Protein AF-A0A3P9B8Y7-F1 (afdb_monomer_lite)

pLDDT: mean 76.25, std 14.61, range [44.34, 95.0]

InterPro domains:
  IPR051838 Intracellular mono-ADP-ribosyltransferase ARTD/PARP [PTHR21328] (31-95)

Secondary structure (DSSP, 8-state):
------PPPPHHHHHHHHHHHHHHHHHTS---SS---S-EEEEEEEEE--S--EEETTEEE-S-GGGEEEEEEEEETTBPPPTT--TTSHHHHHHHT-

Sequence (98 aa):
MGKGQYKIPTREELLQKYNRINQIKQEQVGEGRFLQSTNLNCVALCEITSKNLQKHGNIWVCPVSDHVCTRFLFYENGQVGDIDINTQEDKIQQEISR

Foldseek 3Di:
DDDDDDDDDDPVRVVVVVVVVVVVVVCVVDPPLDDDDPDKDKDKDKDFQDPPWDDDPPDTDDPDPVRIDIDIDIDDPPDDHDPPDDCPDPVNVVVVVD

Radius of gyration: 26.09 Å; chains: 1; bounding box: 65×40×56 Å

Organism: NCBI:txid106582

Structure (mmCIF, N/CA/C/O backbone):
data_AF-A0A3P9B8Y7-F1
#
_entry.id   AF-A0A3P9B8Y7-F1
#
loop_
_atom_site.group_PDB
_atom_site.id
_atom_site.type_symbol
_atom_site.label_atom_id
_atom_site.label_alt_id
_atom_site.label_comp_id
_atom_site.label_asym_id
_atom_site.label_entity_id
_atom_site.label_seq_id
_atom_site.pdbx_PDB_ins_code
_atom_site.Cartn_x
_atom_site.Cartn_y
_atom_site.Cartn_z
_atom_site.occupancy
_atom_site.B_iso_or_equiv
_atom_site.auth_seq_id
_atom_site.auth_comp_id
_atom_site.auth_asym_id
_atom_site.auth_atom_id
_atom_site.pdbx_PDB_model_num
ATOM 1 N N . MET A 1 1 ? -51.010 -26.046 36.520 1.00 44.34 1 MET A N 1
ATOM 2 C CA . MET A 1 1 ? -49.795 -25.413 35.953 1.00 44.34 1 MET A CA 1
ATOM 3 C C . MET A 1 1 ? -50.246 -24.319 34.988 1.00 44.34 1 MET A C 1
ATOM 5 O O . MET A 1 1 ? -51.101 -24.631 34.182 1.00 44.34 1 MET A O 1
ATOM 9 N N . GLY A 1 2 ? -49.843 -23.051 35.000 1.00 49.28 2 GLY A N 1
ATOM 10 C CA . GLY A 1 2 ? -49.109 -22.223 35.954 1.00 49.28 2 GLY A CA 1
ATOM 11 C C . GLY A 1 2 ? -49.649 -20.785 35.839 1.00 49.28 2 GLY A C 1
ATOM 12 O O . GLY A 1 2 ? -50.082 -20.365 34.769 1.00 49.28 2 GLY A O 1
ATOM 13 N N . LYS A 1 3 ? -49.693 -20.049 36.951 1.00 48.53 3 LYS A N 1
ATOM 14 C CA . LYS A 1 3 ? -50.126 -18.645 36.983 1.00 48.53 3 LYS A CA 1
ATOM 15 C C . LYS A 1 3 ? -48.883 -17.762 36.865 1.00 48.53 3 LYS A C 1
ATOM 17 O O . LYS A 1 3 ? -48.214 -17.524 37.864 1.00 48.53 3 LYS A O 1
ATOM 22 N N . GLY A 1 4 ? -48.548 -17.323 35.653 1.00 54.62 4 GLY A N 1
ATOM 23 C CA . GLY A 1 4 ? -47.495 -16.328 35.441 1.00 54.62 4 GLY A CA 1
ATOM 24 C C . GLY A 1 4 ? -47.990 -14.950 35.874 1.00 54.62 4 GLY A C 1
ATOM 25 O O . GLY A 1 4 ? -48.789 -14.336 35.174 1.00 54.62 4 GLY A O 1
ATOM 26 N N . GLN A 1 5 ? -47.562 -14.474 37.042 1.00 59.06 5 GLN A N 1
ATOM 27 C CA . GLN A 1 5 ? -47.795 -13.091 37.456 1.00 59.06 5 GLN A CA 1
ATOM 28 C C . GLN A 1 5 ? -46.799 -12.184 36.725 1.00 59.06 5 GLN A C 1
ATOM 30 O O . GLN A 1 5 ? -45.626 -12.130 37.088 1.00 59.06 5 GLN A O 1
ATOM 35 N N . TYR A 1 6 ? -47.257 -11.465 35.699 1.00 55.56 6 TYR A N 1
ATOM 36 C CA . TYR A 1 6 ? -46.481 -10.376 35.107 1.00 55.56 6 TYR A CA 1
ATOM 37 C C . TYR A 1 6 ? -46.591 -9.144 36.009 1.00 55.56 6 TYR A C 1
ATOM 39 O O . TYR A 1 6 ? -47.658 -8.542 36.126 1.00 55.56 6 TYR A O 1
ATOM 47 N N . LYS A 1 7 ? -45.490 -8.784 36.676 1.00 73.31 7 LYS A N 1
ATOM 48 C CA . LYS A 1 7 ? -45.377 -7.515 37.403 1.00 73.31 7 LYS A CA 1
ATOM 49 C C . LYS A 1 7 ? -45.088 -6.395 36.406 1.00 73.31 7 LYS A C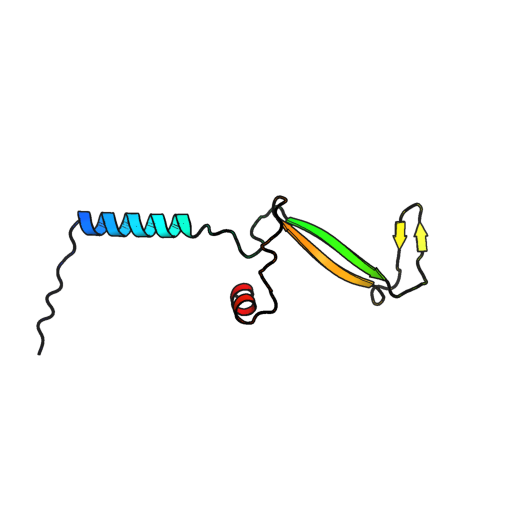 1
ATOM 51 O O . LYS A 1 7 ? -44.176 -6.521 35.592 1.00 73.31 7 LYS A O 1
ATOM 56 N N . ILE A 1 8 ? -45.877 -5.325 36.469 1.00 71.94 8 ILE A N 1
ATOM 57 C CA . ILE A 1 8 ? -45.688 -4.129 35.644 1.00 71.94 8 ILE A CA 1
ATOM 58 C C . ILE A 1 8 ? -44.547 -3.310 36.270 1.00 71.94 8 ILE A C 1
ATOM 60 O O . ILE A 1 8 ? -44.667 -2.957 37.445 1.00 71.94 8 ILE A O 1
ATOM 64 N N . PRO A 1 9 ? -43.455 -3.033 35.534 1.00 76.12 9 PRO A N 1
ATOM 65 C CA . PRO A 1 9 ? -42.334 -2.246 36.044 1.00 76.12 9 PRO A CA 1
ATOM 66 C C . PRO A 1 9 ? -42.747 -0.812 36.378 1.00 76.12 9 PRO A C 1
ATOM 68 O O . PRO A 1 9 ? -43.599 -0.233 35.693 1.00 76.12 9 PRO A O 1
ATOM 71 N N . THR A 1 10 ? -42.128 -0.219 37.395 1.00 83.50 10 THR A N 1
ATOM 72 C CA . THR A 1 10 ? -42.406 1.174 37.769 1.00 83.50 10 THR A CA 1
ATOM 73 C C . THR A 1 10 ? -41.716 2.167 36.833 1.00 83.50 10 THR A C 1
ATOM 75 O O . THR A 1 10 ? -40.796 1.842 36.077 1.00 83.50 10 THR A O 1
ATOM 78 N N . ARG A 1 11 ? -42.162 3.427 36.876 1.00 79.06 11 ARG A N 1
ATOM 79 C CA . ARG A 1 11 ? -41.585 4.509 36.071 1.00 79.06 11 ARG A CA 1
ATOM 80 C C . ARG A 1 11 ? -40.093 4.695 36.363 1.00 79.06 11 ARG A C 1
ATOM 82 O O . ARG A 1 11 ? -39.331 4.936 35.429 1.00 79.06 11 ARG A O 1
ATOM 89 N N . GLU A 1 12 ? -39.669 4.561 37.619 1.00 85.12 12 GLU A N 1
ATOM 90 C CA . GLU A 1 12 ? -38.258 4.676 38.005 1.00 85.12 12 GLU A CA 1
ATOM 91 C C . GLU A 1 12 ? -37.410 3.542 37.412 1.00 85.12 12 GLU A C 1
ATOM 93 O O . GLU A 1 12 ? -36.323 3.797 36.892 1.00 85.12 12 GLU A O 1
ATOM 98 N N . GLU A 1 13 ? -37.924 2.308 37.416 1.00 81.69 13 GLU A N 1
ATOM 99 C CA . GLU A 1 13 ? -37.251 1.143 36.825 1.00 81.69 13 GLU A CA 1
ATOM 100 C C . GLU A 1 13 ? -37.093 1.294 35.307 1.00 81.69 13 GLU A C 1
ATOM 102 O O . GLU A 1 13 ? -36.042 0.978 34.739 1.00 81.69 13 GLU A O 1
ATOM 107 N N . LEU A 1 14 ? -38.117 1.833 34.640 1.00 81.06 14 LEU A N 1
ATOM 108 C CA . LEU A 1 14 ? -38.065 2.128 33.209 1.00 81.06 14 LEU A CA 1
ATOM 109 C C . LEU A 1 14 ? -37.033 3.217 32.893 1.00 81.06 14 LEU A C 1
ATOM 111 O O . LEU A 1 14 ? -36.262 3.061 31.946 1.00 81.06 14 LEU A O 1
ATOM 115 N N . LEU A 1 15 ? -36.973 4.282 33.697 1.00 79.19 15 LEU A N 1
ATOM 116 C CA . LEU A 1 15 ? -36.001 5.366 33.530 1.00 79.19 15 LEU A CA 1
ATOM 117 C C . LEU A 1 15 ? -34.561 4.889 33.766 1.00 79.19 15 LEU A C 1
ATOM 119 O O . LEU A 1 15 ? -33.676 5.216 32.975 1.00 79.19 15 LEU A O 1
ATOM 123 N N . GLN A 1 16 ? -34.321 4.065 34.790 1.00 81.00 16 GLN A N 1
ATOM 124 C CA . GLN A 1 16 ? -33.007 3.452 35.018 1.00 81.00 16 GLN A CA 1
ATOM 125 C C . GLN A 1 16 ? -32.589 2.554 33.852 1.00 81.00 16 GLN A C 1
ATOM 127 O O . GLN A 1 16 ? -31.448 2.628 33.390 1.00 81.00 16 GLN A O 1
ATOM 132 N N . LYS A 1 17 ? -33.515 1.743 33.330 1.00 77.75 17 LYS A N 1
ATOM 133 C CA . LYS A 1 17 ? -33.256 0.894 32.163 1.00 77.75 17 LYS A CA 1
ATOM 134 C C . LYS A 1 17 ? -32.917 1.727 30.925 1.00 77.75 17 LYS A C 1
ATOM 136 O O . LYS A 1 17 ? -31.985 1.382 30.204 1.00 77.75 17 LYS A O 1
ATOM 141 N N . TYR A 1 18 ? -33.628 2.831 30.702 1.00 72.62 18 TYR A N 1
ATOM 142 C CA . TYR A 1 18 ? -33.393 3.721 29.564 1.00 72.62 18 TYR A CA 1
ATOM 143 C C . TYR A 1 18 ? -32.038 4.437 29.657 1.00 72.62 18 TYR A C 1
ATOM 145 O O . TYR A 1 18 ? -31.281 4.460 28.688 1.00 72.62 18 TYR A O 1
ATOM 153 N N . ASN A 1 19 ? -31.683 4.942 30.842 1.00 74.75 19 ASN A N 1
ATOM 154 C CA . ASN A 1 19 ? -30.382 5.569 31.084 1.00 74.75 19 ASN A CA 1
ATOM 155 C C . ASN A 1 19 ? -29.225 4.584 30.883 1.00 74.75 19 ASN A C 1
ATOM 157 O O . ASN A 1 19 ? -28.219 4.939 30.272 1.00 74.75 19 ASN A O 1
ATOM 161 N N . ARG A 1 20 ? -29.401 3.325 31.301 1.00 69.94 20 ARG A N 1
ATOM 162 C CA . ARG A 1 20 ? -28.419 2.261 31.062 1.00 69.94 20 ARG A CA 1
ATOM 163 C C . ARG A 1 20 ? -28.237 1.964 29.571 1.00 69.94 20 ARG A C 1
ATOM 165 O O . ARG A 1 20 ? -27.113 1.800 29.120 1.00 69.94 20 ARG A O 1
ATOM 172 N N . ILE A 1 21 ? -29.320 1.939 28.790 1.00 67.06 21 ILE A N 1
ATOM 173 C CA . ILE A 1 21 ? -29.258 1.742 27.329 1.00 67.06 21 ILE A CA 1
ATOM 174 C C . ILE A 1 21 ? -28.527 2.905 26.644 1.00 67.06 21 ILE A C 1
ATOM 176 O O . ILE A 1 21 ? -27.749 2.678 25.721 1.00 67.06 21 ILE A O 1
ATOM 180 N N . ASN A 1 22 ? -28.748 4.140 27.098 1.00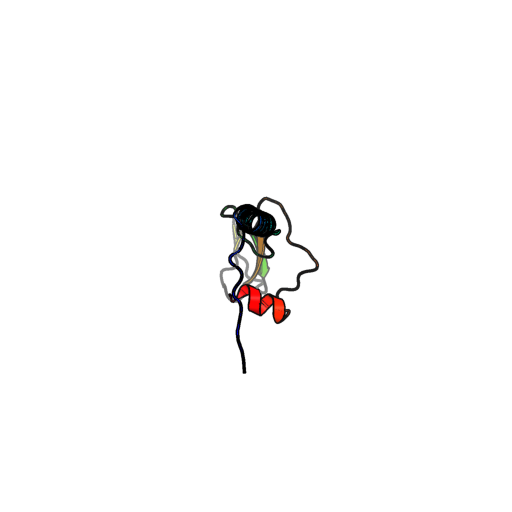 61.34 22 ASN A N 1
ATOM 181 C CA . ASN A 1 22 ? -28.076 5.315 26.544 1.00 61.34 22 ASN A CA 1
ATOM 182 C C . ASN A 1 22 ? -26.578 5.350 26.882 1.00 61.34 22 ASN A C 1
ATOM 184 O O . ASN A 1 22 ? -25.786 5.698 26.012 1.00 61.34 22 ASN A O 1
ATOM 188 N N . GLN A 1 23 ? -26.186 4.930 28.090 1.00 58.69 23 GLN A N 1
ATOM 189 C CA . GLN A 1 23 ? -24.774 4.770 28.463 1.00 58.69 23 GLN A CA 1
ATOM 190 C C . GLN A 1 23 ? -24.086 3.692 27.617 1.00 58.69 23 GLN A C 1
ATOM 192 O O . GLN A 1 23 ? -23.030 3.953 27.055 1.00 58.69 23 GLN A O 1
ATOM 197 N N . ILE A 1 24 ? -24.734 2.539 27.405 1.00 58.69 24 ILE A N 1
ATOM 198 C CA . ILE A 1 24 ? -24.208 1.474 26.530 1.00 58.69 24 ILE A CA 1
ATOM 199 C C . ILE A 1 24 ? -24.059 1.965 25.080 1.00 58.69 24 ILE A C 1
ATOM 201 O O . ILE A 1 24 ? -23.101 1.609 24.405 1.00 58.69 24 ILE A O 1
ATOM 205 N N . LYS A 1 25 ? -24.980 2.804 24.585 1.00 54.97 25 LYS A N 1
ATOM 206 C CA . LYS A 1 25 ? -24.869 3.406 23.245 1.00 54.97 25 LYS A CA 1
ATOM 207 C C . LYS A 1 25 ? -23.748 4.440 23.137 1.00 54.97 25 LYS A C 1
ATOM 209 O O . LYS A 1 25 ? -23.160 4.556 22.070 1.00 54.97 25 LYS A O 1
ATOM 214 N N . GLN A 1 26 ? -23.471 5.189 24.204 1.00 52.44 26 GLN A N 1
ATOM 215 C CA . GLN A 1 26 ? -22.360 6.146 24.232 1.00 52.44 26 GLN A CA 1
ATOM 216 C C . GLN A 1 26 ? -21.003 5.440 24.341 1.00 52.44 26 GLN A C 1
ATOM 218 O O . GLN A 1 26 ? -20.066 5.852 23.669 1.00 52.44 26 GLN A O 1
ATOM 223 N N . GLU A 1 27 ? -20.912 4.340 25.092 1.00 49.69 27 GLU A N 1
ATOM 224 C CA . GLU A 1 27 ? -19.707 3.495 25.160 1.00 49.69 27 GLU A CA 1
ATOM 225 C C . GLU A 1 27 ? -19.484 2.654 23.886 1.00 49.69 27 GLU A C 1
ATOM 227 O O . GLU A 1 27 ? -18.369 2.213 23.631 1.00 49.69 27 GLU A O 1
ATOM 232 N N . GLN A 1 28 ? -20.516 2.456 23.052 1.00 50.09 28 GLN A N 1
ATOM 233 C CA . GLN A 1 28 ? -20.401 1.786 21.748 1.00 50.09 28 GLN A CA 1
ATOM 234 C C . GLN A 1 28 ? -19.844 2.660 20.620 1.00 50.09 28 GLN A C 1
ATOM 236 O O . GLN A 1 28 ? -19.640 2.149 19.518 1.00 50.09 28 GLN A O 1
ATOM 241 N N . VAL A 1 29 ? -19.495 3.922 20.884 1.00 50.66 29 VAL A N 1
ATOM 242 C CA . VAL A 1 29 ? -18.470 4.608 20.079 1.00 50.66 29 VAL A CA 1
ATOM 243 C C . VAL A 1 29 ? -17.105 4.097 20.554 1.00 50.66 29 VAL A C 1
ATOM 245 O O . VAL A 1 29 ? -16.269 4.843 21.053 1.00 50.66 29 VAL A O 1
ATOM 248 N N . GLY A 1 30 ? -16.932 2.775 20.501 1.00 49.78 30 GLY A N 1
ATOM 249 C CA . GLY A 1 30 ? -15.649 2.141 20.743 1.00 49.78 30 GLY A CA 1
ATOM 250 C C . GLY A 1 30 ? -14.678 2.617 19.676 1.00 49.78 30 GLY A C 1
ATOM 251 O O . GLY A 1 30 ? -15.098 2.891 18.550 1.00 49.78 30 GLY A O 1
ATOM 252 N N . GLU A 1 31 ? -13.403 2.723 20.040 1.00 55.47 31 GLU A N 1
ATOM 253 C CA . GLU A 1 31 ? -12.306 2.900 19.092 1.00 55.47 31 GLU A CA 1
ATOM 254 C C . GLU A 1 31 ? -12.568 2.008 17.874 1.00 55.47 31 GLU A C 1
ATOM 256 O O . GLU A 1 31 ? -12.634 0.778 17.980 1.00 55.47 31 GLU A O 1
ATOM 261 N N . GLY A 1 32 ? -12.871 2.640 16.739 1.00 55.16 32 GLY A N 1
ATOM 262 C CA . GLY A 1 32 ? -13.241 1.932 15.529 1.00 55.16 32 GLY A CA 1
ATOM 263 C C . GLY A 1 32 ? -12.089 1.016 15.151 1.00 55.16 32 GLY A C 1
ATOM 264 O O . GLY A 1 32 ? -11.036 1.480 14.734 1.00 55.16 32 GLY A O 1
ATOM 265 N N . ARG A 1 33 ? -12.279 -0.301 15.294 1.00 58.53 33 ARG A N 1
ATOM 266 C CA . ARG A 1 33 ? -11.286 -1.304 14.863 1.00 58.53 33 ARG A CA 1
ATOM 267 C C . ARG A 1 33 ? -11.039 -1.271 13.350 1.00 58.53 33 ARG A C 1
ATOM 269 O O . ARG A 1 33 ? -10.081 -1.864 12.868 1.00 58.53 33 ARG A O 1
ATOM 276 N N . PHE A 1 34 ? -11.905 -0.578 12.612 1.00 63.75 34 PHE A N 1
ATOM 277 C CA . PHE A 1 34 ? -11.827 -0.359 11.176 1.00 63.75 34 PHE A CA 1
ATOM 278 C C . PHE A 1 34 ? -11.871 1.129 10.862 1.00 63.75 34 PHE A C 1
ATOM 280 O O . PHE A 1 34 ? -12.398 1.915 11.646 1.00 63.75 34 PHE A O 1
ATOM 287 N N . LEU A 1 35 ? -11.358 1.478 9.681 1.00 70.06 35 LEU A N 1
ATOM 288 C CA . LEU A 1 35 ? -11.393 2.838 9.158 1.00 70.06 35 LEU A CA 1
ATOM 289 C C . LEU A 1 35 ? -12.849 3.302 9.031 1.00 70.06 35 LEU A C 1
ATOM 291 O O . LEU A 1 35 ? -13.634 2.692 8.302 1.00 70.06 35 LEU A O 1
ATOM 295 N N . GLN A 1 36 ? -13.206 4.364 9.743 1.00 67.25 36 GLN A N 1
ATOM 296 C CA . GLN A 1 36 ? -14.571 4.900 9.803 1.00 67.25 36 GLN A CA 1
ATOM 297 C C . GLN A 1 36 ? -14.633 6.393 9.458 1.00 67.25 36 GLN A C 1
ATOM 299 O O . GLN A 1 36 ? -15.707 6.894 9.113 1.00 67.25 36 GLN A O 1
ATOM 304 N N . SER A 1 37 ? -13.506 7.109 9.510 1.00 68.56 37 SER A N 1
ATOM 305 C CA . SER A 1 37 ? -13.452 8.524 9.136 1.00 68.56 37 SER A CA 1
ATOM 306 C C . SER A 1 37 ? -13.641 8.735 7.639 1.00 68.56 37 SER A C 1
ATOM 308 O O . SER A 1 37 ? -13.204 7.961 6.789 1.00 68.56 37 SER A O 1
ATOM 310 N N . THR A 1 38 ? -14.236 9.877 7.314 1.00 72.06 38 THR A N 1
ATOM 311 C CA . THR A 1 38 ? -14.269 10.437 5.961 1.00 72.06 38 THR A CA 1
ATOM 312 C C . THR A 1 38 ? -12.933 11.074 5.558 1.00 72.06 38 THR A C 1
ATOM 314 O O . THR A 1 38 ? -12.722 11.360 4.381 1.00 72.06 38 THR A O 1
ATOM 317 N N . ASN A 1 39 ? -12.024 11.291 6.515 1.00 72.94 39 ASN A N 1
ATOM 318 C CA . ASN A 1 39 ? -10.674 11.811 6.317 1.00 72.94 39 ASN A CA 1
ATOM 319 C C . ASN A 1 39 ? -9.646 10.674 6.444 1.00 72.94 39 ASN A C 1
ATOM 321 O O . ASN A 1 39 ? -9.095 10.412 7.516 1.00 72.94 39 ASN A O 1
ATOM 325 N N . LEU A 1 40 ? -9.423 9.984 5.326 1.00 77.44 40 LEU A N 1
ATOM 326 C CA . LEU A 1 40 ? -8.447 8.906 5.210 1.00 77.44 40 LEU A CA 1
ATOM 327 C C . LEU A 1 40 ? -7.256 9.377 4.397 1.00 77.44 40 LEU A C 1
ATOM 329 O O . LEU A 1 40 ? -7.407 9.944 3.314 1.00 77.44 40 LEU A O 1
ATOM 333 N N . ASN A 1 41 ? -6.068 9.068 4.892 1.00 82.12 41 ASN A N 1
ATOM 334 C CA . ASN A 1 41 ? -4.857 9.212 4.1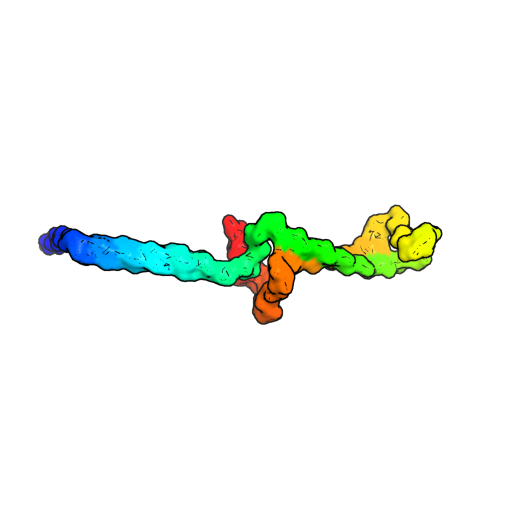12 1.00 82.12 41 ASN A CA 1
ATOM 335 C C . ASN A 1 41 ? -4.369 7.830 3.688 1.00 82.12 41 ASN A C 1
ATOM 337 O O . ASN A 1 41 ? -4.367 6.884 4.477 1.00 82.12 41 ASN A O 1
ATOM 341 N N . CYS A 1 42 ? -3.952 7.728 2.430 1.00 85.19 42 CYS A N 1
ATOM 342 C CA . CYS A 1 42 ? -3.468 6.495 1.835 1.00 85.19 42 CYS A CA 1
ATOM 343 C C . CYS A 1 42 ? -2.047 6.702 1.324 1.00 85.19 42 CYS A C 1
ATOM 345 O O . CYS A 1 42 ? -1.794 7.585 0.503 1.00 85.19 42 CYS A O 1
ATOM 347 N N . VAL A 1 43 ? -1.132 5.850 1.770 1.00 89.25 43 VAL A N 1
ATOM 348 C CA . VAL A 1 43 ? 0.225 5.754 1.236 1.00 89.25 43 VAL A CA 1
ATOM 349 C C . VAL A 1 43 ? 0.363 4.408 0.544 1.00 89.25 43 VAL A C 1
ATOM 351 O O . VAL A 1 43 ? 0.119 3.360 1.135 1.00 89.25 43 VAL A O 1
ATOM 354 N N . ALA A 1 44 ? 0.757 4.436 -0.725 1.00 90.44 44 ALA A N 1
ATOM 355 C CA . ALA A 1 44 ? 1.062 3.237 -1.489 1.00 90.44 44 ALA A CA 1
ATOM 356 C C . ALA A 1 44 ? 2.568 2.961 -1.435 1.00 90.44 44 ALA A C 1
ATOM 358 O O . ALA A 1 44 ? 3.378 3.808 -1.812 1.00 90.44 44 ALA A O 1
ATOM 359 N N . LEU A 1 45 ? 2.936 1.763 -0.989 1.00 92.75 45 LEU A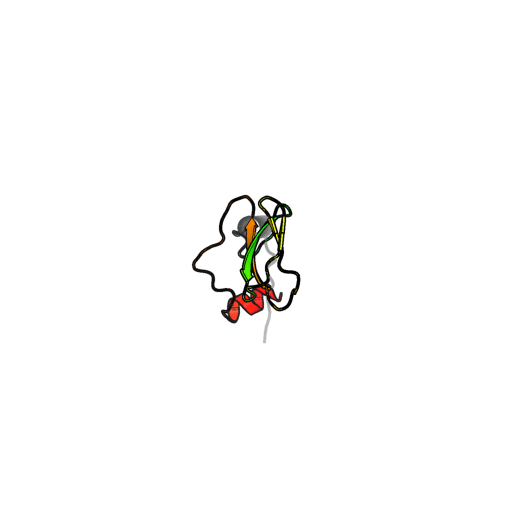 N 1
ATOM 360 C CA . LEU A 1 45 ? 4.283 1.225 -1.129 1.00 92.75 45 LEU A CA 1
ATOM 361 C C . LEU A 1 45 ? 4.306 0.298 -2.339 1.00 92.75 45 LEU A C 1
ATOM 363 O O . LEU A 1 45 ? 3.511 -0.636 -2.422 1.00 92.75 45 LEU A O 1
ATOM 367 N N . CYS A 1 46 ? 5.219 0.552 -3.269 1.00 92.19 46 CYS A N 1
ATOM 368 C CA . CYS A 1 46 ? 5.336 -0.222 -4.497 1.00 92.19 46 CYS A CA 1
ATOM 369 C C . CYS A 1 46 ? 6.665 -0.974 -4.524 1.00 92.19 46 CYS A C 1
ATOM 371 O O . CYS A 1 46 ? 7.731 -0.364 -4.451 1.00 92.19 46 CYS A O 1
ATOM 373 N N . GLU A 1 47 ? 6.597 -2.291 -4.680 1.00 93.75 47 GLU A N 1
ATOM 374 C CA . GLU A 1 47 ? 7.734 -3.118 -5.064 1.00 93.75 47 GLU A CA 1
ATOM 375 C C . GLU A 1 47 ? 7.722 -3.270 -6.585 1.00 93.75 47 GLU A C 1
ATOM 377 O O . GLU A 1 47 ? 6.715 -3.666 -7.174 1.00 93.75 47 GLU A O 1
ATOM 382 N N . ILE A 1 48 ? 8.833 -2.919 -7.228 1.00 94.94 48 ILE A N 1
ATOM 383 C CA . ILE A 1 48 ? 8.961 -2.966 -8.682 1.00 94.94 48 ILE A CA 1
ATOM 384 C C . ILE A 1 48 ? 9.919 -4.093 -9.046 1.00 94.94 48 ILE A C 1
ATOM 386 O O . ILE A 1 48 ? 11.089 -4.068 -8.669 1.00 94.94 48 ILE A O 1
ATOM 390 N N . THR A 1 49 ? 9.434 -5.062 -9.817 1.00 93.56 49 THR A N 1
ATOM 391 C CA . THR A 1 49 ? 10.233 -6.215 -10.265 1.00 93.56 49 THR A CA 1
ATOM 392 C C . THR A 1 49 ? 10.951 -5.948 -11.592 1.00 93.56 49 THR A C 1
ATOM 394 O O . THR A 1 49 ? 11.950 -6.592 -11.917 1.00 93.56 49 THR A O 1
ATOM 397 N N . SER A 1 50 ? 10.478 -4.961 -12.357 1.00 91.19 50 SER A N 1
ATOM 398 C CA . SER A 1 50 ? 11.069 -4.549 -13.631 1.00 91.19 50 SER A CA 1
ATOM 399 C C . SER A 1 50 ? 12.286 -3.647 -13.451 1.00 91.19 50 SER A C 1
ATOM 401 O O . SER A 1 50 ? 12.244 -2.655 -12.727 1.00 91.19 50 SER A O 1
ATOM 403 N N . LYS A 1 51 ? 13.340 -3.913 -14.228 1.00 88.50 51 LYS A N 1
ATOM 404 C CA . LYS A 1 51 ? 14.493 -3.005 -14.371 1.00 88.50 51 LYS A CA 1
ATOM 405 C C . LYS A 1 51 ? 14.262 -1.902 -15.412 1.00 88.50 51 LYS A C 1
ATOM 407 O O . LYS A 1 51 ? 15.008 -0.929 -15.447 1.00 88.50 51 LYS A O 1
ATOM 412 N N . ASN A 1 52 ? 13.229 -2.037 -16.247 1.00 90.75 52 ASN A N 1
ATOM 413 C CA . ASN A 1 52 ? 12.915 -1.105 -17.331 1.00 90.75 52 ASN A CA 1
ATOM 414 C C . ASN A 1 52 ? 12.045 0.046 -16.816 1.00 90.75 52 ASN A C 1
ATOM 416 O O . ASN A 1 52 ? 10.856 0.131 -17.130 1.00 90.75 52 ASN A O 1
ATOM 420 N N . LEU A 1 53 ? 12.639 0.905 -15.991 1.00 93.19 53 LEU A N 1
ATOM 421 C CA . LEU A 1 53 ? 12.002 2.120 -15.497 1.00 93.19 53 LEU A CA 1
ATOM 422 C C . LEU A 1 53 ? 12.349 3.311 -16.390 1.00 93.19 53 LEU A C 1
ATOM 424 O O . LEU A 1 53 ? 13.499 3.489 -16.792 1.00 93.19 53 LEU A O 1
ATOM 428 N N . GLN A 1 54 ? 11.362 4.157 -16.664 1.00 94.25 54 GLN A N 1
ATOM 429 C CA . GLN A 1 54 ? 11.560 5.428 -17.356 1.00 94.25 54 GLN A CA 1
ATOM 430 C C . GLN A 1 54 ? 11.715 6.545 -16.322 1.00 94.25 54 GLN A C 1
ATOM 432 O O . GLN A 1 54 ? 10.925 6.629 -15.385 1.00 94.25 54 GLN A O 1
ATOM 437 N N . LYS A 1 55 ? 12.722 7.409 -16.474 1.00 94.75 55 LYS A N 1
ATOM 438 C CA . LYS A 1 55 ? 12.956 8.537 -15.562 1.00 94.75 55 LYS A CA 1
ATOM 439 C C . LYS A 1 55 ? 12.513 9.848 -16.201 1.00 94.75 55 LYS A C 1
ATOM 441 O O . LYS A 1 55 ? 12.984 10.192 -17.282 1.00 94.75 55 LYS A O 1
ATOM 446 N N . HIS A 1 56 ? 11.682 10.608 -15.497 1.00 93.88 56 HIS A N 1
ATOM 447 C CA . HIS A 1 56 ? 11.312 11.972 -15.859 1.00 93.88 56 HIS A CA 1
ATOM 448 C C . HIS A 1 56 ? 11.542 12.904 -14.662 1.00 93.88 56 HIS A C 1
ATOM 450 O O . HIS A 1 56 ? 10.790 12.895 -13.688 1.00 93.88 56 HIS A O 1
ATOM 456 N N . GLY A 1 57 ? 12.633 13.676 -14.701 1.00 94.44 57 GLY A N 1
ATOM 457 C CA . GLY A 1 57 ? 13.065 14.487 -13.559 1.00 94.44 57 GLY A CA 1
ATOM 458 C C . GLY A 1 57 ? 13.357 13.618 -12.330 1.00 94.44 57 GLY A C 1
ATOM 459 O O . GLY A 1 57 ? 14.236 12.758 -12.373 1.00 94.44 57 GLY A O 1
ATOM 460 N N . ASN A 1 58 ? 12.599 13.828 -11.251 1.00 95.00 58 ASN A N 1
ATOM 461 C CA . ASN A 1 58 ? 12.704 13.060 -10.001 1.00 95.00 58 ASN A CA 1
ATOM 462 C C . ASN A 1 58 ? 11.718 11.881 -9.919 1.00 95.00 58 ASN A C 1
ATOM 464 O O . ASN A 1 58 ? 11.658 11.208 -8.894 1.00 95.00 58 ASN A O 1
ATOM 468 N N . ILE A 1 59 ? 10.943 11.635 -10.977 1.00 93.88 59 ILE A N 1
ATOM 469 C CA . ILE A 1 59 ? 9.903 10.607 -11.008 1.00 93.88 59 ILE A CA 1
ATOM 470 C C . ILE A 1 59 ? 10.391 9.424 -11.841 1.00 93.88 59 ILE A C 1
ATOM 472 O O . ILE A 1 59 ? 10.920 9.597 -12.941 1.00 93.88 59 ILE A O 1
ATOM 476 N N . TRP A 1 60 ? 10.189 8.220 -11.314 1.00 93.06 60 TRP A N 1
ATOM 477 C CA . TRP A 1 60 ? 10.391 6.968 -12.034 1.00 93.06 60 TRP A CA 1
ATOM 478 C C . TRP A 1 60 ? 9.039 6.360 -12.391 1.00 93.06 60 TRP A C 1
ATOM 480 O O . TRP A 1 60 ? 8.137 6.309 -11.559 1.00 93.06 60 TRP A O 1
ATOM 490 N N . VAL A 1 61 ? 8.910 5.892 -13.626 1.00 93.06 61 VAL A N 1
ATOM 491 C CA . VAL A 1 61 ? 7.679 5.331 -14.178 1.00 93.06 61 VAL A CA 1
ATOM 492 C C . VAL A 1 61 ? 7.951 3.897 -14.607 1.00 93.06 61 VAL A C 1
ATOM 494 O O . VAL A 1 61 ? 8.833 3.642 -15.429 1.00 93.06 61 VAL A O 1
ATOM 497 N N . CYS A 1 62 ? 7.189 2.955 -14.053 1.00 94.38 62 CYS A N 1
ATOM 498 C CA . CYS A 1 62 ? 7.132 1.590 -14.560 1.00 94.38 62 CYS A CA 1
ATOM 499 C C . CYS A 1 62 ? 6.007 1.515 -15.606 1.00 94.38 62 CYS A C 1
ATOM 501 O O . CYS A 1 6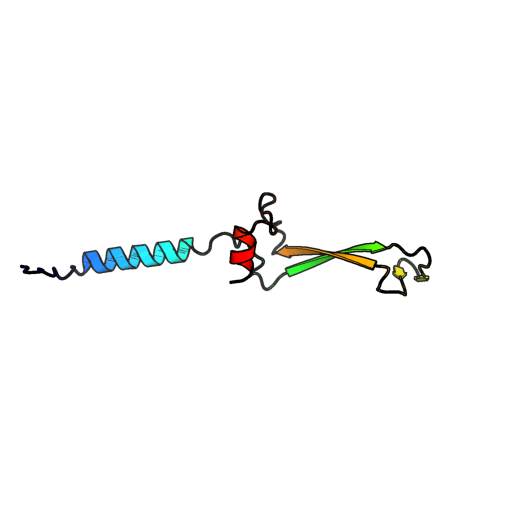2 ? 4.851 1.716 -15.239 1.00 94.38 62 CYS A O 1
ATOM 503 N N . PRO A 1 63 ? 6.302 1.263 -16.894 1.00 93.00 63 PRO A N 1
ATOM 504 C CA . PRO A 1 63 ? 5.279 1.279 -17.942 1.00 93.00 63 PRO A CA 1
ATOM 505 C C . PRO A 1 63 ? 4.390 0.025 -17.952 1.00 93.00 63 PRO A C 1
ATOM 507 O O . PRO A 1 63 ? 3.376 0.009 -18.641 1.00 93.00 63 PRO A O 1
ATOM 510 N N . VAL A 1 64 ? 4.772 -1.028 -17.221 1.00 93.56 64 VAL A N 1
ATOM 511 C CA . VAL A 1 64 ? 4.053 -2.308 -17.167 1.00 93.56 64 VAL A CA 1
ATOM 512 C C . VAL A 1 64 ? 3.486 -2.488 -15.763 1.00 93.56 64 VAL A C 1
ATOM 514 O O . VAL A 1 64 ? 4.249 -2.658 -14.813 1.00 93.56 64 VAL A O 1
ATOM 517 N N . SER A 1 65 ? 2.158 -2.463 -15.638 1.00 91.88 65 SER A N 1
ATOM 518 C CA . SER A 1 65 ? 1.447 -2.591 -14.357 1.00 91.88 65 SER A CA 1
ATOM 519 C C . SER A 1 65 ? 1.766 -3.892 -13.630 1.00 91.88 65 SER A C 1
ATOM 521 O O . SER A 1 65 ? 1.963 -3.888 -12.421 1.00 91.88 65 SER A O 1
ATOM 523 N N . ASP A 1 66 ? 1.885 -4.990 -14.373 1.00 94.75 66 ASP A N 1
ATOM 524 C CA . ASP A 1 66 ? 2.045 -6.341 -13.821 1.00 94.75 66 ASP A CA 1
ATOM 525 C C . ASP A 1 66 ? 3.401 -6.537 -13.125 1.00 94.75 66 ASP A C 1
ATOM 527 O O . ASP A 1 66 ? 3.617 -7.510 -12.407 1.00 94.75 66 ASP A O 1
ATOM 531 N N . HIS A 1 67 ? 4.330 -5.597 -13.319 1.00 95.00 67 HIS A N 1
ATOM 532 C CA . HIS A 1 67 ? 5.629 -5.575 -12.653 1.00 95.00 67 HIS A CA 1
ATOM 533 C C . HIS A 1 67 ? 5.637 -4.736 -11.368 1.00 95.00 67 HIS A C 1
ATOM 535 O O . HIS A 1 67 ? 6.710 -4.500 -10.802 1.00 95.00 67 HIS A O 1
ATOM 541 N N . VAL A 1 68 ? 4.474 -4.259 -10.919 1.00 94.81 68 VAL A N 1
ATOM 542 C CA . VAL A 1 68 ? 4.323 -3.457 -9.706 1.00 94.81 68 VAL A CA 1
ATOM 543 C C . VAL A 1 68 ? 3.436 -4.204 -8.719 1.00 94.81 68 VAL A C 1
ATOM 545 O O . VAL A 1 68 ? 2.250 -4.415 -8.956 1.00 94.81 68 VAL A O 1
ATOM 548 N N . CYS A 1 69 ? 4.008 -4.580 -7.580 1.00 94.31 69 CYS A N 1
ATOM 549 C CA . CYS A 1 69 ? 3.245 -5.060 -6.436 1.00 94.31 69 CYS A CA 1
ATOM 550 C C . CYS A 1 69 ? 2.995 -3.880 -5.495 1.00 94.31 69 CYS A C 1
ATOM 552 O O . CYS A 1 69 ? 3.942 -3.287 -4.976 1.00 94.31 69 CYS A O 1
ATOM 554 N N . THR A 1 70 ? 1.729 -3.518 -5.284 1.00 92.44 70 THR A N 1
ATOM 555 C CA . THR A 1 70 ? 1.356 -2.378 -4.439 1.00 92.44 70 THR A CA 1
ATOM 556 C C . THR A 1 70 ? 0.766 -2.847 -3.117 1.00 92.44 70 THR A C 1
ATOM 558 O O . THR A 1 70 ? -0.189 -3.621 -3.082 1.00 92.44 70 THR A O 1
ATOM 561 N N . ARG A 1 71 ? 1.311 -2.331 -2.016 1.00 92.44 71 ARG A N 1
ATOM 562 C CA . ARG A 1 71 ? 0.753 -2.452 -0.669 1.00 92.44 71 ARG A CA 1
ATOM 563 C C . ARG A 1 71 ? 0.218 -1.093 -0.247 1.00 92.44 71 ARG A C 1
ATOM 565 O O . ARG A 1 71 ? 0.962 -0.116 -0.223 1.00 92.44 71 ARG A O 1
ATOM 572 N N . PHE A 1 72 ? -1.065 -1.034 0.080 1.00 86.38 72 PHE A N 1
ATOM 573 C CA . PHE A 1 72 ? -1.701 0.189 0.554 1.00 86.38 72 PHE A CA 1
ATOM 574 C C . PHE A 1 72 ? -1.677 0.236 2.076 1.00 86.38 72 PHE A C 1
ATOM 576 O O . PHE A 1 72 ? -2.038 -0.732 2.744 1.00 86.38 72 PHE A O 1
ATOM 583 N N . LEU A 1 73 ? -1.250 1.375 2.607 1.00 83.50 73 LEU A N 1
ATOM 584 C CA . LEU A 1 73 ? -1.295 1.705 4.020 1.00 83.50 73 LEU A CA 1
ATOM 585 C C . LEU A 1 73 ? -2.292 2.840 4.195 1.00 83.50 73 LEU A C 1
ATOM 587 O O . LEU A 1 73 ? -2.133 3.909 3.604 1.00 83.50 73 LEU A O 1
ATOM 591 N N . PHE A 1 74 ? -3.308 2.606 5.011 1.00 79.81 74 PHE A N 1
ATOM 592 C CA . PHE A 1 74 ? -4.321 3.598 5.329 1.00 79.81 74 PHE A CA 1
ATOM 593 C C . PHE A 1 74 ? -4.157 4.035 6.778 1.00 79.81 74 PHE A C 1
ATOM 595 O O . PHE A 1 74 ? -3.989 3.194 7.660 1.00 79.81 74 PHE A O 1
ATOM 602 N N . TYR A 1 75 ? -4.214 5.341 7.018 1.00 76.69 75 TYR A N 1
ATOM 603 C CA . TYR A 1 75 ? -4.243 5.904 8.362 1.00 76.69 75 TYR A CA 1
ATOM 604 C C . TYR A 1 75 ? -5.358 6.936 8.476 1.00 76.69 75 TYR A C 1
ATOM 606 O O . TYR A 1 75 ? -5.628 7.716 7.556 1.00 76.69 75 TYR A O 1
ATOM 614 N N . GLU A 1 76 ? -6.008 6.925 9.630 1.00 74.81 76 GLU A N 1
ATOM 615 C CA . GLU A 1 76 ? -7.172 7.740 9.936 1.00 74.81 76 GLU A CA 1
ATOM 616 C C . GLU A 1 76 ? -6.773 8.816 10.942 1.00 74.81 76 GLU A C 1
ATOM 618 O O . GLU A 1 76 ? -6.194 8.515 11.981 1.00 74.81 76 GLU A O 1
ATOM 623 N N . ASN A 1 77 ? -7.054 10.085 10.628 1.00 69.00 77 ASN A N 1
ATOM 624 C CA . ASN A 1 77 ? -6.844 11.221 11.539 1.00 69.00 77 ASN A CA 1
ATOM 625 C C . ASN A 1 77 ? -5.425 11.315 12.165 1.00 69.00 77 ASN A C 1
ATOM 627 O O . ASN A 1 77 ? -5.246 11.939 13.207 1.00 69.00 77 ASN A O 1
ATOM 631 N N . GLY A 1 78 ? -4.409 10.700 11.543 1.00 62.50 78 GLY A N 1
ATOM 632 C CA . GLY A 1 78 ? -3.038 10.639 12.069 1.00 62.50 78 GLY A CA 1
ATOM 633 C C . GLY A 1 78 ? -2.806 9.605 13.180 1.00 62.50 78 GLY A C 1
ATOM 634 O O . GLY A 1 78 ? -1.704 9.561 13.724 1.00 62.50 78 GLY A O 1
ATOM 635 N N . GLN A 1 79 ? -3.797 8.770 13.505 1.00 56.22 79 GLN A N 1
ATOM 636 C CA . GLN A 1 79 ? -3.648 7.618 14.392 1.00 56.22 79 GLN A CA 1
ATOM 637 C C . GLN A 1 79 ? -3.385 6.346 13.575 1.00 56.22 79 GLN A C 1
ATOM 639 O O . GLN A 1 79 ? -3.988 6.106 12.527 1.00 56.22 79 GLN A O 1
ATOM 644 N N . VAL A 1 80 ? -2.437 5.546 14.058 1.00 59.91 80 VAL A N 1
ATOM 645 C CA . VAL A 1 80 ? -2.159 4.201 13.546 1.00 59.91 80 VAL A CA 1
ATOM 646 C C . VAL A 1 80 ? -3.077 3.247 14.304 1.00 59.91 80 VAL A C 1
ATOM 648 O O . VAL A 1 80 ? -3.180 3.357 15.524 1.00 59.91 80 VAL A O 1
ATOM 651 N N . GLY A 1 81 ? -3.767 2.357 13.586 1.00 62.31 81 GLY A N 1
ATOM 652 C CA . GLY A 1 81 ? -4.585 1.316 14.211 1.00 62.31 81 GLY A CA 1
ATOM 653 C C . GLY A 1 81 ? -3.758 0.420 15.139 1.00 62.31 81 GLY A C 1
ATOM 654 O O . GLY A 1 81 ? -2.530 0.389 15.049 1.00 62.31 81 GLY A O 1
ATOM 655 N N . ASP A 1 82 ? -4.434 -0.298 16.032 1.00 64.69 82 ASP A N 1
ATOM 656 C CA . ASP A 1 82 ? -3.786 -1.187 16.998 1.00 64.69 82 ASP A CA 1
ATOM 657 C C . ASP A 1 82 ? -2.914 -2.242 16.285 1.00 64.69 82 ASP A C 1
ATOM 659 O O . ASP A 1 82 ? -3.387 -2.978 15.414 1.00 64.69 82 ASP A O 1
ATOM 663 N N . ILE A 1 83 ? -1.624 -2.281 16.642 1.00 65.88 83 ILE A N 1
ATOM 664 C CA . 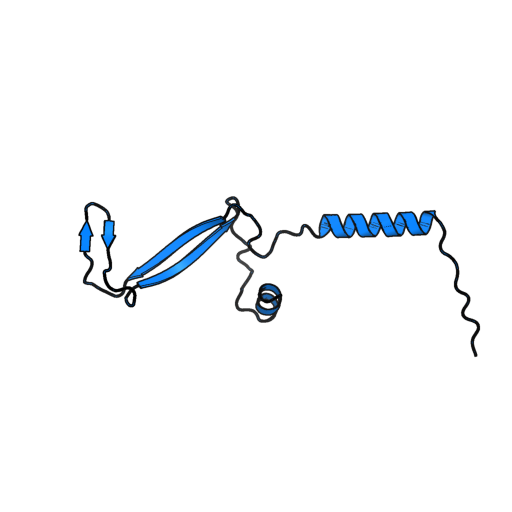ILE A 1 83 ? -0.613 -3.153 16.027 1.00 65.88 83 ILE A CA 1
ATOM 665 C C . ILE A 1 83 ? -0.886 -4.635 16.297 1.00 65.88 83 ILE A C 1
ATOM 667 O O . ILE A 1 83 ? -0.435 -5.490 15.533 1.00 65.88 83 ILE A O 1
ATOM 671 N N . ASP A 1 84 ? -1.645 -4.929 17.352 1.00 71.81 84 ASP A N 1
ATOM 672 C CA . ASP A 1 84 ? -1.972 -6.290 17.762 1.00 71.81 84 ASP A CA 1
ATOM 673 C C . ASP A 1 84 ? -3.187 -6.855 17.000 1.00 71.81 84 ASP A C 1
ATOM 675 O O . ASP A 1 84 ? -3.521 -8.034 17.141 1.00 71.81 84 ASP A O 1
ATOM 679 N N . ILE A 1 85 ? -3.844 -6.056 16.146 1.00 72.00 85 ILE A N 1
ATOM 680 C CA . ILE A 1 85 ? -4.959 -6.525 15.316 1.00 72.00 85 ILE A CA 1
ATOM 681 C C . ILE A 1 85 ? -4.436 -7.162 14.026 1.00 72.00 85 ILE A C 1
ATOM 683 O O . ILE A 1 85 ? -4.015 -6.492 13.081 1.00 72.00 85 ILE A O 1
ATOM 687 N N . ASN A 1 86 ? -4.570 -8.485 13.940 1.00 75.25 86 ASN A N 1
ATOM 688 C CA . ASN A 1 86 ? -4.329 -9.233 12.715 1.00 75.25 86 ASN A CA 1
ATOM 689 C C . ASN A 1 86 ? -5.631 -9.426 11.916 1.00 75.25 86 ASN A C 1
ATOM 691 O O . ASN A 1 86 ? -6.487 -10.240 12.259 1.00 75.25 86 ASN A O 1
ATOM 695 N N . THR A 1 87 ? -5.761 -8.721 10.789 1.00 76.50 87 THR A N 1
ATOM 696 C CA . THR A 1 87 ? -6.933 -8.808 9.894 1.00 76.50 87 THR A CA 1
ATOM 697 C C . THR A 1 87 ? -7.067 -10.141 9.150 1.00 76.50 87 THR A C 1
ATOM 699 O O . THR A 1 87 ? -8.060 -10.351 8.451 1.00 76.50 87 THR A O 1
ATOM 702 N N . GLN A 1 88 ? -6.101 -11.054 9.289 1.00 78.56 88 GLN A N 1
ATOM 703 C CA . GLN A 1 88 ? -6.174 -12.416 8.752 1.00 78.56 88 GLN A CA 1
ATOM 704 C C . GLN A 1 88 ? -6.838 -13.409 9.714 1.00 78.56 88 GLN A C 1
ATOM 706 O O . GLN A 1 88 ? -7.132 -14.529 9.309 1.00 78.56 88 GLN A O 1
ATOM 711 N N . GLU A 1 89 ? -7.082 -13.035 10.971 1.00 88.50 89 GLU A N 1
ATOM 712 C CA . GLU A 1 89 ? -7.806 -13.900 11.902 1.00 88.50 89 GLU A CA 1
ATOM 713 C C . GLU A 1 89 ? -9.278 -14.031 11.500 1.00 88.50 89 GLU A C 1
ATOM 715 O O . GLU A 1 89 ? -9.953 -13.027 11.268 1.00 88.50 89 GLU A O 1
ATOM 720 N N . ASP A 1 90 ? -9.811 -15.257 11.497 1.00 85.19 90 ASP A N 1
ATOM 721 C CA . ASP A 1 90 ? -11.192 -15.552 11.077 1.00 85.19 90 ASP A CA 1
ATOM 722 C C . ASP A 1 90 ? -12.239 -14.703 11.810 1.00 85.19 90 ASP A C 1
ATOM 724 O O . ASP A 1 90 ? -13.234 -14.269 11.229 1.00 85.19 90 ASP A O 1
ATOM 728 N N . LYS A 1 91 ? -12.011 -14.433 13.099 1.00 84.62 91 LYS A N 1
ATOM 729 C CA . LYS A 1 91 ? -12.905 -13.598 13.906 1.00 84.62 91 LYS A CA 1
ATOM 730 C C . LYS A 1 91 ? -12.937 -12.156 13.396 1.00 84.62 91 LYS A C 1
ATOM 732 O O . LYS A 1 91 ? -14.011 -11.570 13.305 1.00 84.62 91 LYS A O 1
ATOM 737 N N . ILE A 1 92 ? -11.777 -11.606 13.046 1.00 78.50 92 ILE A N 1
ATOM 738 C CA . ILE A 1 92 ? -11.655 -10.247 12.515 1.00 78.50 92 ILE A CA 1
ATOM 739 C C . ILE A 1 92 ? -12.190 -10.198 11.078 1.00 78.50 92 ILE A C 1
ATOM 741 O O . ILE A 1 92 ? -12.934 -9.285 10.740 1.00 78.50 92 ILE A O 1
ATOM 745 N N . GLN A 1 93 ? -11.922 -11.219 10.257 1.00 78.69 93 GLN A N 1
ATOM 746 C CA . GLN A 1 93 ? -12.482 -11.370 8.904 1.00 78.69 93 GLN A CA 1
ATOM 747 C C . GLN A 1 93 ? -14.020 -11.341 8.897 1.00 78.69 93 GLN A C 1
ATOM 749 O O . GLN A 1 93 ? -14.632 -10.661 8.068 1.00 78.69 93 GLN A O 1
ATOM 754 N N . GLN A 1 94 ? -14.657 -12.053 9.834 1.00 81.75 94 GLN A N 1
ATOM 755 C CA . GLN A 1 94 ? -16.117 -12.059 9.985 1.00 81.75 94 GLN A CA 1
ATOM 756 C C . GLN A 1 94 ? -16.675 -10.696 10.408 1.00 81.75 94 GLN A C 1
ATOM 758 O O . GLN A 1 94 ? -17.803 -10.361 10.053 1.00 81.75 94 GLN A O 1
ATOM 763 N N . GLU A 1 95 ? -15.905 -9.916 11.163 1.00 77.69 95 GLU A N 1
ATOM 764 C CA . GLU A 1 95 ? -16.281 -8.560 11.561 1.00 77.69 95 GLU A CA 1
ATOM 765 C C . GLU A 1 95 ? -16.078 -7.543 10.432 1.00 77.69 95 GLU A C 1
ATOM 767 O O . GLU A 1 95 ? -16.906 -6.649 10.303 1.00 77.69 95 GLU A O 1
ATOM 772 N N . ILE A 1 96 ? -15.045 -7.703 9.593 1.00 72.25 96 ILE A N 1
ATOM 773 C CA . ILE A 1 96 ? -14.831 -6.893 8.376 1.00 72.25 96 ILE A CA 1
ATOM 774 C C . ILE A 1 96 ? -15.966 -7.107 7.369 1.00 72.25 96 ILE A C 1
ATOM 776 O O . ILE A 1 96 ? -16.394 -6.170 6.705 1.00 72.25 96 ILE A O 1
ATOM 780 N N . SER A 1 97 ? -16.420 -8.354 7.223 1.00 70.25 97 SER A N 1
ATOM 781 C CA . SER A 1 97 ? -17.392 -8.753 6.193 1.00 70.25 97 SER A CA 1
ATOM 782 C C . SER A 1 97 ? -18.854 -8.466 6.567 1.00 70.25 97 SER A C 1
ATOM 784 O O . SER A 1 97 ? -19.754 -8.843 5.814 1.00 70.25 97 SER A O 1
ATOM 786 N N . ARG A 1 98 ? -19.098 -7.879 7.744 1.00 59.53 98 ARG A N 1
ATOM 787 C CA . ARG A 1 98 ? -20.430 -7.540 8.261 1.00 59.53 98 ARG A CA 1
ATOM 788 C C . ARG A 1 98 ? -20.873 -6.154 7.818 1.00 59.53 98 ARG A C 1
ATOM 790 O O . ARG A 1 98 ? -22.078 -6.038 7.504 1.00 59.53 98 ARG A O 1
#